Protein AF-A0A848TFA5-F1 (afdb_monomer_lite)

Foldseek 3Di:
DVVVVLVVVLVVQLVVQLVVCVVVVNDPVRSVVRSVVSSVVSVVVVVVVVVVVVPPPPPPDDPPDDDDDDDDDDDDDDDDDDDDDDDDPDDD

Structure (mmCIF, N/CA/C/O backbone):
data_AF-A0A848TFA5-F1
#
_entry.id   AF-A0A848TFA5-F1
#
loop_
_atom_site.group_PDB
_atom_site.id
_atom_site.type_symbol
_atom_site.label_atom_id
_atom_site.label_alt_id
_atom_site.label_comp_id
_atom_site.label_asym_id
_atom_site.label_entity_id
_atom_site.label_seq_id
_atom_site.pdbx_PDB_ins_code
_atom_site.Cartn_x
_atom_site.Cartn_y
_atom_site.Cartn_z
_atom_site.occupancy
_atom_site.B_iso_or_equiv
_atom_site.auth_seq_id
_atom_site.auth_comp_id
_atom_site.auth_asym_id
_atom_site.auth_atom_id
_atom_site.pdbx_PDB_model_num
ATOM 1 N N . MET A 1 1 ? -19.137 -5.605 5.522 1.00 60.84 1 MET A N 1
ATOM 2 C CA . MET A 1 1 ? -18.891 -4.258 4.951 1.00 60.84 1 MET A CA 1
ATOM 3 C C . MET A 1 1 ? -17.417 -3.836 5.039 1.00 60.84 1 MET A C 1
ATOM 5 O O . MET A 1 1 ? -16.825 -3.598 3.996 1.00 60.84 1 MET A O 1
ATOM 9 N N . ARG A 1 2 ? -16.780 -3.815 6.225 1.00 74.81 2 ARG A N 1
ATOM 10 C CA . ARG A 1 2 ? -15.402 -3.291 6.408 1.00 74.81 2 ARG A CA 1
ATOM 11 C C . ARG A 1 2 ? -14.305 -4.003 5.590 1.00 74.81 2 ARG A C 1
ATOM 13 O O . ARG A 1 2 ? -13.436 -3.340 5.039 1.00 74.81 2 ARG A O 1
ATOM 20 N N . LEU A 1 3 ? -14.379 -5.332 5.457 1.00 77.62 3 LEU A N 1
ATOM 21 C CA . LEU A 1 3 ? -13.387 -6.130 4.717 1.00 77.62 3 LEU A CA 1
ATOM 22 C C . LEU A 1 3 ? -13.422 -5.880 3.198 1.00 77.62 3 LEU A C 1
ATOM 24 O O . LEU A 1 3 ? -12.377 -5.773 2.568 1.00 77.62 3 LEU A O 1
ATOM 28 N N . ALA A 1 4 ? -14.618 -5.747 2.617 1.00 82.00 4 ALA A N 1
ATOM 29 C CA . ALA A 1 4 ? -14.782 -5.510 1.182 1.00 82.00 4 ALA A CA 1
ATOM 30 C C . ALA A 1 4 ? -14.250 -4.129 0.772 1.00 82.00 4 ALA A C 1
ATOM 32 O O . ALA A 1 4 ? -13.566 -4.005 -0.238 1.00 82.00 4 ALA A O 1
ATOM 33 N N . PHE A 1 5 ? -14.507 -3.105 1.591 1.00 85.38 5 PHE A N 1
ATOM 34 C CA . PHE A 1 5 ? -13.985 -1.759 1.3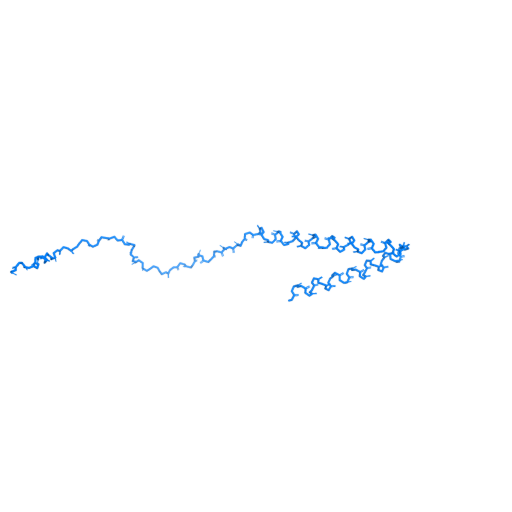58 1.00 85.38 5 PHE A CA 1
ATOM 35 C C . PHE A 1 5 ? -12.457 -1.712 1.477 1.00 85.38 5 PHE A C 1
ATOM 37 O O . PHE A 1 5 ? -11.785 -1.113 0.642 1.00 85.38 5 PHE A O 1
ATOM 44 N N . PHE A 1 6 ? -11.897 -2.418 2.465 1.00 84.31 6 PHE A N 1
ATOM 45 C CA . PHE A 1 6 ? -10.451 -2.563 2.602 1.00 84.31 6 PHE A CA 1
ATOM 46 C C . PHE A 1 6 ? -9.831 -3.240 1.375 1.00 84.31 6 PHE A C 1
ATOM 48 O O . PHE A 1 6 ? -8.860 -2.736 0.813 1.00 84.31 6 PHE A O 1
ATOM 55 N N . PHE A 1 7 ? -10.416 -4.347 0.913 1.00 87.25 7 PHE A N 1
ATOM 56 C CA . PHE A 1 7 ? -9.952 -5.036 -0.288 1.00 87.25 7 PHE A CA 1
ATOM 57 C C . PHE A 1 7 ? -10.010 -4.129 -1.523 1.00 87.25 7 PHE A C 1
ATOM 59 O O . PHE A 1 7 ? -9.035 -4.038 -2.263 1.00 87.25 7 PHE A O 1
ATOM 66 N N . LEU A 1 8 ? -11.110 -3.394 -1.698 1.00 91.94 8 LEU A N 1
ATOM 67 C CA . LEU A 1 8 ? -11.279 -2.442 -2.792 1.00 91.94 8 LEU A CA 1
ATOM 68 C C . LEU A 1 8 ? -10.176 -1.371 -2.793 1.00 91.94 8 LEU A C 1
ATOM 70 O O . LEU A 1 8 ? -9.563 -1.141 -3.833 1.00 91.94 8 LEU A O 1
ATOM 74 N N . ILE A 1 9 ? -9.867 -0.772 -1.637 1.00 90.31 9 ILE A N 1
ATOM 75 C CA . ILE A 1 9 ? -8.774 0.206 -1.503 1.00 90.31 9 ILE A CA 1
ATOM 76 C C . ILE A 1 9 ? -7.430 -0.409 -1.898 1.00 90.31 9 ILE A C 1
ATOM 78 O O . ILE A 1 9 ? -6.662 0.224 -2.616 1.00 90.31 9 ILE A O 1
ATOM 82 N N . ASN A 1 10 ? -7.146 -1.639 -1.463 1.00 92.19 10 ASN A N 1
ATOM 83 C CA . ASN A 1 10 ? -5.893 -2.314 -1.804 1.00 92.19 10 ASN A CA 1
ATOM 84 C C . ASN A 1 10 ? -5.781 -2.570 -3.311 1.00 92.19 10 ASN A C 1
ATOM 86 O O . ASN A 1 10 ? -4.718 -2.351 -3.884 1.00 92.19 10 ASN A O 1
ATOM 90 N N . VAL A 1 11 ? -6.873 -2.974 -3.969 1.00 92.62 11 VAL A N 1
ATOM 91 C CA . VAL A 1 11 ? -6.901 -3.156 -5.428 1.00 92.62 11 VAL A CA 1
ATOM 92 C C . VAL A 1 11 ? -6.672 -1.825 -6.146 1.00 92.62 11 VAL A C 1
ATOM 94 O O . VAL A 1 11 ? -5.820 -1.750 -7.028 1.00 92.62 11 VAL A O 1
ATOM 97 N N . LEU A 1 12 ? -7.371 -0.761 -5.744 1.00 95.38 12 LEU A N 1
ATOM 98 C CA . LEU A 1 12 ? -7.188 0.583 -6.305 1.00 95.38 12 LEU A CA 1
ATOM 99 C C . LEU A 1 12 ? -5.756 1.093 -6.123 1.00 95.38 12 LEU A C 1
ATOM 101 O O . LEU A 1 12 ? -5.167 1.610 -7.070 1.00 95.38 12 LEU A O 1
ATOM 105 N N . ALA A 1 13 ? -5.178 0.908 -4.936 1.00 92.69 13 ALA A N 1
ATOM 106 C CA . ALA A 1 13 ? -3.798 1.278 -4.658 1.00 92.69 13 ALA A CA 1
ATOM 107 C C . ALA A 1 13 ? -2.822 0.465 -5.520 1.00 92.69 13 ALA A C 1
ATOM 109 O O . ALA A 1 13 ? -1.959 1.045 -6.170 1.00 92.69 13 ALA A O 1
ATOM 110 N N . ALA A 1 14 ? -2.981 -0.858 -5.597 1.00 92.69 14 ALA A N 1
ATOM 111 C CA . ALA A 1 14 ? -2.114 -1.709 -6.407 1.00 92.69 14 ALA A CA 1
ATOM 112 C C . ALA A 1 14 ? -2.145 -1.324 -7.893 1.00 92.69 14 ALA A C 1
ATOM 114 O O . ALA A 1 14 ? -1.094 -1.215 -8.521 1.00 92.69 14 ALA A O 1
ATOM 115 N N . VAL A 1 15 ? -3.335 -1.068 -8.445 1.00 94.25 15 VAL A N 1
ATOM 116 C CA . VAL A 1 15 ? -3.494 -0.642 -9.842 1.00 94.25 15 VAL A CA 1
ATOM 117 C C . VAL A 1 15 ? -2.910 0.756 -10.058 1.00 94.25 15 VAL A C 1
ATOM 119 O O . VAL A 1 15 ? -2.152 0.957 -11.004 1.00 94.25 15 VAL A O 1
ATOM 122 N N . GLY A 1 16 ? -3.204 1.711 -9.170 1.00 93.94 16 GLY A N 1
ATOM 123 C CA . GLY A 1 16 ? -2.721 3.088 -9.279 1.00 93.94 16 GLY A CA 1
ATOM 124 C C . GLY A 1 16 ? -1.200 3.198 -9.173 1.00 93.94 16 GLY A C 1
ATOM 125 O O . GLY A 1 16 ? -0.557 3.776 -10.049 1.00 93.94 16 GLY A O 1
ATOM 126 N N . PHE A 1 17 ? -0.604 2.595 -8.141 1.00 92.31 17 PHE A N 1
ATOM 127 C CA . PHE A 1 17 ? 0.849 2.592 -7.953 1.00 92.31 17 PHE A CA 1
ATOM 128 C C . PHE A 1 17 ? 1.567 1.708 -8.970 1.00 92.31 17 PHE A C 1
ATOM 130 O O . PHE A 1 17 ? 2.669 2.053 -9.387 1.00 92.31 17 PHE A O 1
ATOM 137 N N . GLY A 1 18 ? 0.945 0.613 -9.413 1.00 91.56 18 GLY A N 1
ATOM 138 C CA . GLY A 1 18 ? 1.469 -0.215 -10.496 1.00 91.56 18 GLY A CA 1
ATOM 139 C C . GLY A 1 18 ? 1.559 0.559 -11.810 1.00 91.56 18 GLY A C 1
ATOM 140 O O . GLY A 1 18 ? 2.608 0.567 -12.449 1.00 91.56 18 GLY A O 1
ATOM 141 N N . TYR A 1 19 ? 0.495 1.278 -12.178 1.00 94.00 19 TYR A N 1
ATOM 142 C CA . TYR A 1 19 ? 0.488 2.146 -13.356 1.00 94.00 19 TYR A CA 1
ATOM 143 C C . TYR A 1 19 ? 1.504 3.287 -13.234 1.00 94.00 19 TYR A C 1
ATOM 145 O O . TYR A 1 19 ? 2.277 3.526 -14.161 1.00 94.00 19 TYR A O 1
ATOM 153 N N . LEU A 1 20 ? 1.551 3.959 -12.079 1.00 93.62 20 LEU A N 1
ATOM 154 C CA . LEU A 1 20 ? 2.502 5.041 -11.831 1.00 93.62 20 LEU A CA 1
ATOM 155 C C . LEU A 1 20 ? 3.947 4.544 -11.942 1.00 93.62 20 LEU A C 1
ATOM 157 O O . LEU A 1 20 ? 4.749 5.150 -12.651 1.00 93.62 20 LEU A O 1
ATOM 161 N N . ALA A 1 21 ? 4.271 3.416 -11.311 1.00 91.75 21 ALA A N 1
ATOM 162 C CA . ALA A 1 21 ? 5.601 2.831 -11.392 1.00 91.75 21 ALA A CA 1
ATOM 163 C C . ALA A 1 21 ? 5.956 2.431 -12.835 1.00 91.75 21 ALA A C 1
ATOM 165 O O . ALA A 1 21 ? 7.043 2.740 -13.325 1.00 91.75 21 ALA A O 1
ATOM 166 N N . HIS A 1 22 ? 5.013 1.837 -13.563 1.00 91.00 22 HIS A N 1
ATOM 167 C CA . HIS A 1 22 ? 5.225 1.521 -14.968 1.00 91.00 22 HIS A CA 1
ATOM 168 C C . HIS A 1 22 ? 5.497 2.782 -15.811 1.00 91.00 22 HIS A C 1
ATOM 170 O O . HIS A 1 22 ? 6.437 2.804 -16.604 1.00 91.00 22 HIS A O 1
ATOM 176 N N . SER A 1 23 ? 4.745 3.866 -15.580 1.00 92.25 23 SER A N 1
ATOM 177 C CA . SER A 1 23 ? 4.931 5.153 -16.270 1.00 92.25 23 SER A CA 1
ATOM 178 C C . SER A 1 23 ? 6.263 5.842 -15.944 1.00 92.25 23 SER A C 1
ATOM 180 O O . SER A 1 23 ? 6.801 6.566 -16.776 1.00 92.25 23 SER A O 1
ATOM 182 N N . MET A 1 24 ? 6.833 5.573 -14.764 1.00 92.12 24 MET A N 1
ATOM 183 C CA . MET A 1 24 ? 8.161 6.048 -14.356 1.00 92.12 24 MET A CA 1
ATOM 184 C C . MET A 1 24 ? 9.311 5.217 -14.949 1.00 92.12 24 MET A C 1
ATOM 186 O O . MET A 1 24 ? 10.475 5.484 -14.658 1.00 92.12 24 MET A O 1
ATOM 190 N N . GLY A 1 25 ? 9.008 4.210 -15.775 1.00 90.69 25 GLY A N 1
ATOM 191 C CA . GLY A 1 25 ? 10.010 3.368 -16.425 1.00 90.69 25 GLY A CA 1
ATOM 192 C C . GLY A 1 25 ? 10.537 2.232 -15.547 1.00 90.69 25 GLY A C 1
ATOM 193 O O . GLY A 1 25 ? 11.534 1.602 -15.906 1.00 90.69 25 GLY A O 1
ATOM 194 N N . TYR A 1 26 ? 9.889 1.926 -14.415 1.00 91.94 26 TYR A N 1
ATOM 195 C CA . TYR A 1 26 ? 10.237 0.728 -13.657 1.00 91.94 26 TYR A CA 1
ATOM 196 C C . TYR A 1 26 ? 9.888 -0.521 -14.478 1.00 91.94 26 TYR A C 1
ATOM 198 O O . TYR A 1 26 ? 8.751 -0.714 -14.914 1.00 91.94 26 TYR A O 1
ATOM 206 N N . GLY A 1 27 ? 10.865 -1.417 -14.649 1.00 89.25 27 GLY A N 1
ATOM 207 C CA . GLY A 1 27 ? 10.624 -2.741 -15.226 1.00 89.25 27 GLY A CA 1
ATOM 208 C C . GLY A 1 27 ? 9.622 -3.555 -14.396 1.00 89.25 27 GLY A C 1
ATOM 209 O O . GLY A 1 27 ? 9.283 -3.187 -13.269 1.00 89.25 27 GLY A O 1
ATOM 210 N N . ALA A 1 28 ? 9.168 -4.695 -14.923 1.00 89.38 28 ALA A N 1
ATOM 211 C CA . ALA A 1 28 ? 8.144 -5.525 -14.274 1.00 89.38 28 ALA A CA 1
ATOM 212 C C . ALA A 1 28 ? 8.484 -5.876 -12.811 1.00 89.38 28 ALA A C 1
ATOM 214 O O . ALA A 1 28 ? 7.637 -5.757 -11.930 1.00 89.38 28 ALA A O 1
ATOM 215 N N . VAL A 1 29 ? 9.748 -6.225 -12.541 1.00 92.56 29 VAL A N 1
ATOM 216 C CA . VAL A 1 29 ? 10.237 -6.528 -11.185 1.00 92.56 29 VAL A CA 1
ATOM 217 C C . VAL A 1 29 ? 10.181 -5.294 -10.279 1.00 92.56 29 VAL A C 1
ATOM 219 O O . VAL A 1 29 ? 9.707 -5.386 -9.151 1.00 92.56 29 VAL A O 1
ATOM 222 N N . GLY A 1 30 ? 10.606 -4.126 -10.772 1.00 89.12 30 GLY A N 1
ATOM 223 C CA . GLY A 1 30 ? 10.562 -2.875 -10.006 1.00 89.12 30 GLY A CA 1
ATOM 224 C C . GLY A 1 30 ? 9.131 -2.448 -9.681 1.00 89.12 30 GLY A C 1
ATOM 225 O O . GLY A 1 30 ? 8.826 -2.113 -8.540 1.00 89.12 30 GLY A O 1
ATOM 226 N N . THR A 1 31 ? 8.229 -2.558 -10.656 1.00 92.06 31 THR A N 1
ATOM 227 C CA . THR A 1 31 ? 6.798 -2.283 -10.472 1.00 92.06 31 THR A CA 1
ATOM 228 C C . THR A 1 31 ? 6.181 -3.219 -9.430 1.00 92.06 31 THR A C 1
ATOM 230 O O . THR A 1 31 ? 5.477 -2.760 -8.533 1.00 92.06 31 THR A O 1
ATOM 233 N N . ALA A 1 32 ? 6.488 -4.520 -9.492 1.00 92.38 32 ALA A N 1
ATOM 234 C CA . ALA A 1 32 ? 6.002 -5.491 -8.516 1.00 92.38 32 ALA A CA 1
ATOM 235 C C . ALA A 1 32 ? 6.487 -5.173 -7.092 1.00 92.38 32 ALA A C 1
ATOM 237 O O . ALA A 1 32 ? 5.687 -5.201 -6.160 1.00 92.38 32 ALA A O 1
ATOM 238 N N . LEU A 1 33 ? 7.765 -4.812 -6.921 1.00 94.06 33 LEU A N 1
ATOM 239 C CA . LEU A 1 33 ? 8.315 -4.425 -5.617 1.00 94.06 33 LEU A CA 1
ATOM 240 C C . LEU A 1 33 ? 7.640 -3.172 -5.049 1.00 94.06 33 LEU A C 1
ATOM 242 O O . LEU A 1 33 ? 7.319 -3.149 -3.863 1.00 94.06 33 LEU A O 1
ATOM 246 N N . VAL A 1 34 ? 7.380 -2.159 -5.883 1.00 92.06 34 VAL A N 1
ATOM 247 C CA . VAL A 1 34 ? 6.654 -0.948 -5.464 1.00 92.06 34 VAL A CA 1
ATOM 248 C C . VAL A 1 34 ? 5.242 -1.300 -5.005 1.00 92.06 34 VAL A C 1
ATOM 250 O O . VAL A 1 34 ? 4.840 -0.903 -3.914 1.00 92.06 34 VAL A O 1
ATOM 253 N N . VAL A 1 35 ? 4.502 -2.081 -5.794 1.00 93.75 35 VAL A N 1
ATOM 254 C CA . VAL A 1 35 ? 3.130 -2.487 -5.453 1.00 93.75 35 VAL A CA 1
ATOM 255 C C . VAL A 1 35 ? 3.103 -3.294 -4.156 1.00 93.75 35 VAL A C 1
ATOM 257 O O . VAL A 1 35 ? 2.313 -2.989 -3.266 1.00 93.75 35 VAL A O 1
ATOM 260 N N . ILE A 1 36 ? 3.993 -4.279 -4.005 1.00 93.31 36 ILE A N 1
ATOM 261 C CA . ILE A 1 36 ? 4.100 -5.077 -2.776 1.00 93.31 36 ILE A CA 1
ATOM 262 C C . ILE A 1 36 ? 4.451 -4.184 -1.582 1.00 93.31 36 ILE A C 1
ATOM 264 O O . ILE A 1 36 ? 3.836 -4.317 -0.526 1.00 93.31 36 ILE A O 1
ATOM 268 N N . GLY A 1 37 ? 5.396 -3.255 -1.746 1.00 93.44 37 GLY A N 1
ATOM 269 C CA . GLY A 1 37 ? 5.786 -2.311 -0.699 1.00 93.44 37 GLY A CA 1
ATOM 270 C C . GLY A 1 37 ? 4.621 -1.431 -0.247 1.00 93.44 37 GLY A C 1
ATOM 271 O O . GLY A 1 37 ? 4.357 -1.320 0.947 1.00 93.44 37 GLY A O 1
ATOM 272 N N . VAL A 1 38 ? 3.869 -0.868 -1.194 1.00 93.88 38 VAL A N 1
ATOM 273 C CA . VAL A 1 38 ? 2.674 -0.061 -0.908 1.00 93.88 38 VAL A CA 1
ATOM 274 C C . VAL A 1 38 ? 1.622 -0.881 -0.161 1.00 93.88 38 VAL A C 1
ATOM 276 O O . VAL A 1 38 ? 1.100 -0.427 0.858 1.00 93.88 38 VAL A O 1
ATOM 279 N N . LEU A 1 39 ? 1.341 -2.102 -0.622 1.00 93.94 39 LEU A N 1
ATOM 280 C CA . LEU A 1 39 ? 0.391 -2.995 0.041 1.00 93.94 39 LEU A CA 1
ATOM 281 C C . LEU A 1 39 ? 0.848 -3.353 1.461 1.00 93.94 39 LEU A C 1
ATOM 283 O O . LEU A 1 39 ? 0.039 -3.332 2.384 1.00 93.94 39 LEU A O 1
ATOM 287 N N . ALA A 1 40 ? 2.138 -3.618 1.673 1.00 93.81 40 ALA A N 1
ATOM 288 C CA . ALA A 1 40 ? 2.680 -3.895 3.001 1.00 93.81 40 ALA A CA 1
ATOM 289 C C . ALA A 1 40 ? 2.511 -2.699 3.956 1.00 93.81 40 ALA A C 1
ATOM 291 O O . ALA A 1 40 ? 2.105 -2.882 5.104 1.00 93.81 40 ALA A O 1
ATOM 292 N N . VAL A 1 41 ? 2.755 -1.474 3.477 1.00 94.06 41 VAL A N 1
ATOM 293 C CA . VAL A 1 41 ? 2.554 -0.244 4.263 1.00 94.06 41 VAL A CA 1
ATOM 294 C C . VAL A 1 41 ? 1.078 -0.045 4.617 1.00 94.06 41 VAL A C 1
ATOM 296 O O . VAL A 1 41 ? 0.766 0.264 5.766 1.00 94.06 41 VAL A O 1
ATOM 299 N N . LEU A 1 42 ? 0.162 -0.274 3.672 1.00 91.25 42 LEU A N 1
ATOM 300 C CA . LEU A 1 42 ? -1.286 -0.214 3.913 1.00 91.25 42 LEU A CA 1
ATOM 301 C C . LEU A 1 42 ? -1.737 -1.223 4.975 1.00 91.25 42 LEU A C 1
ATOM 303 O O . LEU A 1 42 ? -2.536 -0.886 5.850 1.00 91.25 42 LEU A O 1
ATOM 307 N N . GLN A 1 43 ? -1.203 -2.445 4.931 1.00 90.75 43 GLN A N 1
ATOM 308 C CA . GLN A 1 43 ? -1.499 -3.471 5.929 1.00 90.75 43 GLN A CA 1
ATOM 309 C C . GLN A 1 43 ? -0.962 -3.090 7.308 1.00 90.75 43 GLN A C 1
ATOM 311 O O . GLN A 1 43 ? -1.681 -3.196 8.301 1.00 90.75 43 GLN A O 1
ATOM 316 N N . LEU A 1 44 ? 0.271 -2.581 7.377 1.00 92.31 44 LEU A N 1
ATOM 317 C CA . LEU A 1 44 ? 0.852 -2.099 8.625 1.00 92.31 44 LEU A CA 1
ATOM 318 C C . LEU A 1 44 ? 0.024 -0.950 9.218 1.00 92.31 44 LEU A C 1
ATOM 320 O O . LEU A 1 44 ? -0.294 -0.977 10.404 1.00 92.31 44 LEU A O 1
ATOM 324 N N . ALA A 1 45 ? -0.380 0.022 8.397 1.00 89.06 45 ALA A N 1
ATOM 325 C CA . ALA A 1 45 ? -1.229 1.131 8.822 1.00 89.06 45 ALA A CA 1
ATOM 326 C C . ALA A 1 45 ? -2.582 0.643 9.362 1.00 89.06 45 ALA A C 1
ATOM 328 O O . ALA A 1 45 ? -3.050 1.134 10.388 1.00 89.06 45 ALA A O 1
ATOM 329 N N . TYR A 1 46 ? -3.186 -0.360 8.720 1.00 87.19 46 TYR A N 1
ATOM 330 C CA . TYR A 1 46 ? -4.432 -0.959 9.192 1.00 87.19 46 TYR A CA 1
ATOM 331 C C . TYR A 1 46 ? -4.270 -1.668 10.544 1.00 87.19 46 TYR A C 1
ATOM 333 O O . TYR A 1 46 ? -5.120 -1.518 11.422 1.00 87.19 46 TYR A O 1
ATOM 341 N N . VAL A 1 47 ? -3.167 -2.394 10.749 1.00 89.00 47 VAL A N 1
ATOM 342 C CA . VAL A 1 47 ? -2.852 -3.027 12.040 1.00 89.00 47 VAL A CA 1
ATOM 343 C C . VAL A 1 47 ? -2.619 -1.975 13.123 1.00 89.00 47 VAL A C 1
ATOM 345 O O . VAL A 1 47 ? -3.168 -2.095 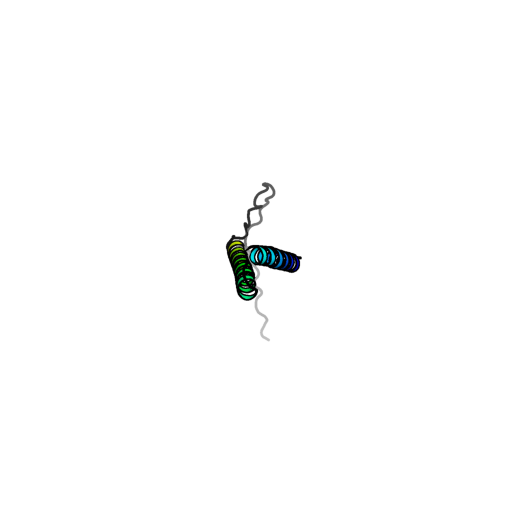14.214 1.00 89.00 47 VAL A O 1
ATOM 348 N N . LEU A 1 48 ? -1.863 -0.916 12.827 1.00 90.12 48 LEU A N 1
ATOM 349 C CA . LEU A 1 48 ? -1.645 0.185 13.768 1.00 90.12 48 LEU A CA 1
ATOM 350 C C . LEU A 1 48 ? -2.952 0.890 14.131 1.00 90.12 48 LEU A C 1
ATOM 352 O O . LEU A 1 48 ? -3.171 1.192 15.300 1.00 90.12 48 LEU A O 1
ATOM 356 N N . TRP A 1 49 ? -3.842 1.098 13.161 1.00 87.75 49 TRP A N 1
ATOM 357 C CA . TRP A 1 49 ? -5.172 1.647 13.409 1.00 87.75 49 TRP A CA 1
ATOM 358 C C . TRP A 1 49 ? -6.011 0.730 14.306 1.00 87.75 49 TRP A C 1
ATOM 360 O O . TRP A 1 49 ? -6.607 1.205 15.267 1.00 87.75 49 TRP A O 1
ATOM 370 N N . LEU A 1 50 ? -6.010 -0.584 14.057 1.00 86.06 50 LEU A N 1
ATOM 371 C CA . LEU A 1 50 ? -6.675 -1.562 14.925 1.00 86.06 50 LEU A CA 1
ATOM 372 C C . LEU A 1 50 ? -6.142 -1.514 16.359 1.00 86.06 50 LEU A C 1
ATOM 374 O O . LEU A 1 50 ? -6.926 -1.520 17.306 1.00 86.06 50 LEU A O 1
ATOM 378 N N . VAL A 1 51 ? -4.819 -1.439 16.515 1.00 87.94 51 VAL A N 1
ATOM 379 C CA . VAL A 1 51 ? -4.179 -1.315 17.827 1.00 87.94 51 VAL A CA 1
ATOM 380 C C . VAL A 1 51 ? -4.587 -0.002 18.491 1.00 87.94 51 VAL A C 1
ATOM 382 O O . VAL A 1 51 ? -5.006 -0.027 19.642 1.00 87.94 51 VAL A O 1
ATOM 385 N N . ALA A 1 52 ? -4.535 1.125 17.783 1.00 86.00 52 ALA A N 1
ATOM 386 C CA . ALA A 1 52 ? -4.937 2.421 18.321 1.00 86.00 52 ALA A CA 1
ATOM 387 C C . ALA A 1 52 ? -6.403 2.423 18.782 1.00 86.00 52 ALA A C 1
ATOM 389 O O . ALA A 1 52 ? -6.682 2.829 19.905 1.00 86.00 52 ALA A O 1
ATOM 390 N N . VAL A 1 53 ? -7.319 1.891 17.966 1.00 84.75 53 VAL A N 1
ATOM 391 C CA . VAL A 1 53 ? -8.742 1.772 18.318 1.00 84.75 53 VAL A CA 1
ATOM 392 C C . VAL A 1 53 ? -8.943 0.855 19.524 1.00 84.75 53 VAL A C 1
ATOM 394 O O . VAL A 1 53 ? -9.735 1.180 20.394 1.00 84.75 53 VAL A O 1
ATOM 397 N N . SER A 1 54 ? -8.193 -0.246 19.636 1.00 82.62 54 SER A N 1
ATOM 398 C CA . SER A 1 54 ? -8.279 -1.147 20.800 1.00 82.62 54 SER A CA 1
ATOM 399 C C . SER A 1 54 ? -7.742 -0.550 22.106 1.00 82.62 54 SER A C 1
ATOM 401 O O . SER A 1 54 ? -7.969 -1.105 23.177 1.00 82.62 54 SER A O 1
ATOM 403 N N . ARG A 1 55 ? -6.967 0.538 22.016 1.00 79.06 55 ARG A N 1
ATOM 404 C CA . ARG A 1 55 ? -6.381 1.245 23.162 1.00 79.06 55 ARG A CA 1
ATOM 405 C C . ARG A 1 55 ? -7.186 2.467 23.579 1.00 79.06 55 ARG A C 1
ATOM 407 O O . ARG A 1 55 ? -6.868 3.037 24.619 1.00 79.06 55 ARG A O 1
ATOM 414 N N . LEU A 1 56 ? -8.184 2.866 22.793 1.00 72.44 56 LEU A N 1
ATOM 415 C CA . LEU A 1 56 ? -9.163 3.832 23.256 1.00 72.44 56 LEU A CA 1
ATOM 416 C C . LEU A 1 56 ? -10.000 3.127 24.331 1.00 72.44 56 LEU A C 1
ATOM 418 O O . LEU A 1 56 ? -10.572 2.077 24.031 1.00 72.44 56 LEU A O 1
ATOM 422 N N . PRO A 1 57 ? -10.018 3.626 25.580 1.00 58.00 57 PRO A N 1
ATOM 423 C CA . PRO A 1 57 ? -11.004 3.159 26.539 1.00 58.00 57 PRO A CA 1
ATOM 424 C C . PRO A 1 57 ? -12.384 3.350 25.905 1.00 58.00 57 PRO A C 1
ATOM 426 O O . PRO A 1 57 ? -12.618 4.360 25.237 1.00 58.00 57 PRO A O 1
ATOM 429 N N . GLU A 1 58 ? -13.278 2.376 26.073 1.00 59.06 58 GLU A N 1
ATOM 430 C CA . GLU A 1 58 ? -14.697 2.673 25.916 1.00 59.06 58 GLU A CA 1
ATOM 431 C C . GLU A 1 58 ? -14.971 3.825 26.887 1.00 59.06 58 GLU A C 1
ATOM 433 O O . GLU A 1 58 ? -14.825 3.658 28.098 1.00 59.06 58 GLU A O 1
ATOM 438 N N . GLU A 1 59 ? -15.245 5.020 26.360 1.00 51.66 59 GLU A N 1
ATOM 439 C CA . GLU A 1 59 ? -15.911 6.072 27.120 1.00 51.66 59 GLU A CA 1
ATOM 440 C C . GLU A 1 59 ? -17.263 5.486 27.538 1.00 51.66 59 GLU A C 1
ATOM 442 O O . GLU A 1 59 ? -18.274 5.594 26.849 1.00 51.66 59 GLU A O 1
ATOM 447 N N . GLU A 1 60 ? -17.257 4.805 28.679 1.00 47.34 60 GLU A N 1
ATOM 448 C CA . GLU A 1 60 ? -18.407 4.596 29.542 1.00 47.34 60 GLU A CA 1
ATOM 449 C C . GLU A 1 60 ? -18.719 5.952 30.202 1.00 47.34 60 GLU A C 1
ATOM 451 O O . GLU A 1 60 ? -18.669 6.116 31.418 1.00 47.34 60 GLU A O 1
ATOM 456 N N . ASP A 1 61 ? -18.968 6.976 29.382 1.00 49.69 61 ASP A N 1
ATOM 457 C CA . ASP A 1 61 ? -19.370 8.290 29.856 1.00 49.69 61 ASP A CA 1
ATOM 458 C C . ASP A 1 61 ? -20.878 8.278 30.112 1.00 49.69 61 ASP A C 1
ATOM 460 O O . ASP A 1 61 ? -21.715 8.502 29.242 1.00 49.69 61 ASP A O 1
ATOM 464 N N . ALA A 1 62 ? -21.187 7.998 31.376 1.00 45.91 62 ALA A N 1
ATOM 465 C CA . ALA A 1 62 ? -21.999 8.883 32.195 1.00 45.91 62 ALA A CA 1
ATOM 466 C C . ALA A 1 62 ? -23.376 9.293 31.633 1.00 45.91 62 ALA A C 1
ATOM 468 O O . ALA A 1 62 ? -23.602 10.436 31.244 1.00 45.91 62 ALA A O 1
ATOM 469 N N . GLU A 1 63 ? -24.359 8.412 31.816 1.00 44.31 63 GLU A N 1
ATOM 470 C CA . GLU A 1 63 ? -25.716 8.831 32.198 1.00 44.31 63 GLU A CA 1
ATOM 471 C C . GLU A 1 63 ? -25.986 8.451 33.672 1.00 44.31 63 GLU A C 1
ATOM 473 O O . GLU A 1 63 ? -26.893 7.700 34.013 1.00 44.31 63 GLU A O 1
ATOM 478 N N . GLU A 1 64 ? -25.176 8.995 34.585 1.00 47.59 64 GLU A N 1
ATOM 479 C CA . GLU A 1 64 ? -25.613 9.316 35.951 1.00 47.59 64 GLU A CA 1
ATOM 480 C C . GLU A 1 64 ? -25.597 10.852 36.029 1.00 47.59 64 GLU A C 1
ATOM 482 O O . GLU A 1 64 ? -24.562 11.478 36.219 1.00 47.59 64 GLU A O 1
ATOM 487 N N . THR A 1 65 ? -26.679 11.566 35.722 1.00 40.91 65 THR A N 1
ATOM 488 C CA . THR A 1 65 ? -27.668 11.955 36.734 1.00 40.91 65 THR A CA 1
ATOM 489 C C . THR A 1 65 ? -28.794 12.775 36.083 1.00 40.91 65 THR A C 1
ATOM 491 O O . THR A 1 65 ? -28.603 13.933 35.722 1.00 40.91 65 THR A O 1
ATOM 494 N N . ALA A 1 66 ? -30.013 12.232 36.040 1.00 36.69 66 ALA A N 1
ATOM 495 C CA . ALA A 1 66 ? -31.218 13.050 36.178 1.00 36.69 66 ALA A CA 1
ATOM 496 C C . ALA A 1 66 ? -31.657 12.973 37.655 1.00 36.69 66 ALA A C 1
ATOM 498 O O . ALA A 1 66 ? -31.865 11.872 38.175 1.00 36.69 66 ALA A O 1
ATOM 499 N N . PRO A 1 67 ? -31.749 14.104 38.378 1.00 45.34 67 PRO A N 1
ATOM 500 C CA . PRO A 1 67 ? -32.105 14.122 39.786 1.00 45.34 67 PRO A CA 1
ATOM 501 C C . PRO A 1 67 ? -33.619 13.952 39.938 1.00 45.34 67 PRO A C 1
ATOM 503 O O . PRO A 1 67 ? -34.397 14.655 39.301 1.00 45.34 67 PRO A O 1
ATOM 506 N N . GLY A 1 68 ? -34.037 13.078 40.852 1.00 45.53 68 GLY A N 1
ATOM 507 C CA . GLY A 1 68 ? -35.394 13.124 41.396 1.00 45.53 68 GLY A CA 1
ATOM 508 C C . GLY A 1 68 ? -36.231 11.866 41.220 1.00 45.53 68 GLY A C 1
ATOM 509 O O . GLY A 1 68 ? -37.268 11.912 40.577 1.00 45.53 68 GLY A O 1
ATOM 510 N N . SER A 1 69 ? -35.854 10.793 41.916 1.00 43.34 69 SER A N 1
ATOM 511 C CA . SER A 1 69 ? -36.820 9.988 42.680 1.00 43.34 69 SER A CA 1
ATOM 512 C C . SER A 1 69 ? -36.091 8.973 43.566 1.00 43.34 69 SER A C 1
ATOM 514 O O . SER A 1 69 ? -36.017 7.789 43.252 1.00 43.34 69 SER A O 1
ATOM 516 N N . LYS A 1 70 ? -35.565 9.419 44.714 1.00 44.91 70 LYS A N 1
ATOM 517 C CA . LYS A 1 70 ? -35.555 8.534 45.892 1.00 44.91 70 LYS A CA 1
ATOM 518 C C . LYS A 1 70 ? -36.956 8.602 46.504 1.00 44.91 70 LYS A C 1
ATOM 520 O O . LYS A 1 70 ? -37.506 9.692 46.636 1.00 44.91 70 LYS A O 1
ATOM 525 N N . PRO A 1 71 ? -37.519 7.449 46.876 1.00 39.84 71 PRO A N 1
ATOM 526 C CA . PRO A 1 71 ? -37.406 7.054 48.278 1.00 39.84 71 PRO A CA 1
ATOM 527 C C . PRO A 1 71 ? -36.697 5.695 48.373 1.00 39.84 71 PRO A C 1
ATOM 529 O O . PRO A 1 71 ? -37.135 4.710 47.799 1.00 39.84 71 PRO A O 1
ATOM 532 N N . LEU A 1 72 ? -35.488 5.634 48.938 1.00 51.09 72 LEU A N 1
ATOM 533 C CA . LEU A 1 72 ? -35.274 5.272 50.348 1.00 51.09 72 LEU A CA 1
ATOM 534 C C . LEU A 1 72 ? -35.964 3.954 50.744 1.00 51.09 72 LEU A C 1
ATOM 536 O O . LEU A 1 72 ? -37.009 3.959 51.385 1.00 51.09 72 LEU A O 1
ATOM 540 N N . MET A 1 73 ? -35.300 2.824 50.477 1.00 42.59 73 MET A N 1
ATOM 541 C CA . MET A 1 73 ? -35.358 1.689 51.400 1.00 42.59 73 MET A CA 1
ATOM 542 C C . MET A 1 73 ? -33.963 1.054 51.567 1.00 42.59 73 MET A C 1
ATOM 544 O O . MET A 1 73 ? -33.230 0.959 50.583 1.00 42.59 73 MET A O 1
ATOM 548 N N . PRO A 1 74 ? -33.538 0.727 52.805 1.00 43.66 74 PRO A N 1
ATOM 549 C CA . PRO A 1 74 ? -32.125 0.599 53.176 1.00 43.66 74 PRO A CA 1
ATOM 550 C C . PRO A 1 74 ? -31.566 -0.824 52.982 1.00 43.66 74 PRO A C 1
ATOM 552 O O . PRO A 1 74 ? -32.341 -1.784 52.949 1.00 43.66 74 PRO A O 1
ATOM 555 N N . PRO A 1 75 ? -30.226 -0.980 52.919 1.00 48.09 75 PRO A N 1
ATOM 556 C CA . PRO A 1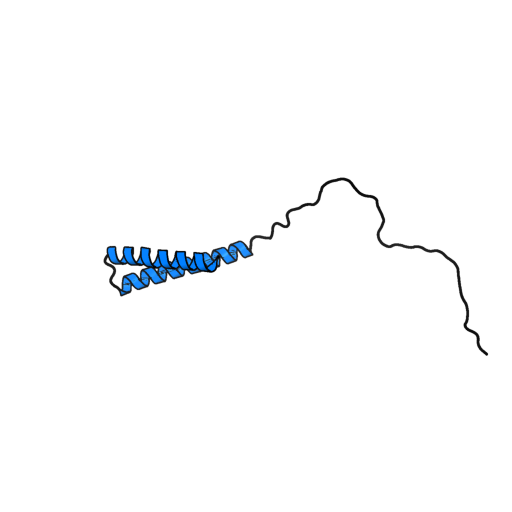 75 ? -29.565 -2.277 52.827 1.00 48.09 75 PRO A CA 1
ATOM 557 C C . PRO A 1 75 ? -29.713 -3.070 54.134 1.00 48.09 75 PRO A C 1
ATOM 559 O O . PRO A 1 75 ? -29.904 -2.510 55.213 1.00 48.09 75 PRO A O 1
ATOM 562 N N . ALA A 1 76 ? -29.637 -4.393 54.005 1.00 51.75 76 ALA A N 1
ATOM 563 C CA . ALA A 1 76 ? -29.872 -5.387 55.044 1.00 51.75 76 ALA A CA 1
ATOM 564 C C . ALA A 1 76 ? -29.270 -5.040 56.419 1.00 51.75 76 ALA A C 1
ATOM 566 O O . ALA A 1 76 ? -28.066 -4.845 56.572 1.00 51.75 76 ALA A O 1
ATOM 567 N N . GLY A 1 77 ? -30.121 -5.060 57.446 1.00 40.50 77 GLY A N 1
ATOM 568 C CA . GLY A 1 77 ? -29.697 -4.949 58.833 1.00 40.50 77 GLY A CA 1
ATOM 569 C C . GLY A 1 77 ? -30.854 -5.120 59.812 1.00 40.50 77 GLY A C 1
ATOM 570 O O . GLY A 1 77 ? -31.669 -4.225 59.983 1.00 40.50 77 GLY A O 1
ATOM 571 N N . ARG A 1 78 ? -30.857 -6.259 60.515 1.00 45.88 78 ARG A N 1
ATOM 572 C CA . ARG A 1 78 ? -31.364 -6.394 61.891 1.00 45.88 78 ARG A CA 1
ATOM 573 C C . ARG A 1 78 ? -32.856 -6.059 62.109 1.00 45.88 78 ARG A C 1
ATOM 575 O O . ARG A 1 78 ? -33.195 -5.039 62.698 1.00 45.88 78 ARG A O 1
ATOM 582 N N . ARG A 1 79 ? -33.747 -7.018 61.821 1.00 43.88 79 ARG A N 1
ATOM 583 C CA . ARG A 1 79 ? -34.934 -7.215 62.675 1.00 43.88 79 ARG A CA 1
ATOM 584 C C . ARG A 1 79 ? -34.605 -8.254 63.741 1.00 43.88 79 ARG A C 1
ATOM 586 O O . ARG A 1 79 ? -34.702 -9.452 63.515 1.00 43.88 79 ARG A O 1
ATOM 593 N N . LEU A 1 80 ? -34.190 -7.761 64.904 1.00 51.09 80 LEU A N 1
ATOM 594 C CA . LEU A 1 80 ? -34.456 -8.450 66.159 1.00 51.09 80 LEU A CA 1
ATOM 595 C C . LEU A 1 80 ? -35.944 -8.251 66.466 1.00 51.09 80 LEU A C 1
ATOM 597 O O . LEU A 1 80 ? -36.384 -7.131 66.706 1.00 51.09 80 LEU A O 1
ATOM 601 N N . SER A 1 81 ? -36.703 -9.335 66.423 1.00 44.00 81 SER A N 1
ATOM 602 C CA . SER A 1 81 ? -37.977 -9.525 67.119 1.00 44.00 81 SER A CA 1
ATOM 603 C C . SER A 1 81 ? -38.148 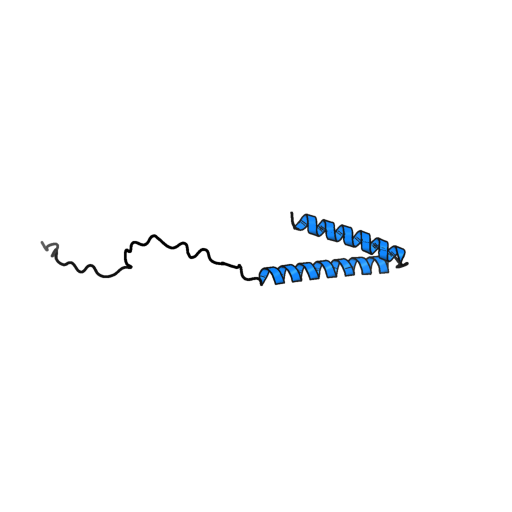-11.046 67.113 1.00 44.00 81 SER A C 1
ATOM 605 O O . SER A 1 81 ? -38.339 -11.632 66.060 1.00 44.00 81 SER A O 1
ATOM 607 N N . GLY A 1 82 ? -37.769 -11.782 68.154 1.00 43.97 82 GLY A N 1
ATOM 608 C CA . GLY A 1 82 ? -38.207 -11.597 69.528 1.00 43.97 82 GLY A CA 1
ATOM 609 C C . GLY A 1 82 ? -39.450 -12.462 69.719 1.00 43.97 82 GLY A C 1
ATOM 610 O O . GLY A 1 82 ? -40.532 -12.014 69.375 1.00 43.97 82 GLY A O 1
ATOM 611 N N . ALA A 1 83 ? -39.235 -13.661 70.275 1.00 45.59 83 ALA A N 1
ATOM 612 C CA . ALA A 1 83 ? -40.214 -14.680 70.678 1.00 45.59 83 ALA A CA 1
ATOM 613 C C . ALA A 1 83 ? -40.886 -15.492 69.549 1.00 45.59 83 ALA A C 1
ATOM 615 O O . ALA A 1 83 ? -41.859 -15.062 68.957 1.00 45.59 83 ALA A O 1
ATOM 616 N N . GLU A 1 84 ? -40.422 -16.722 69.313 1.00 46.78 84 GLU A N 1
ATOM 617 C CA . GLU A 1 84 ? -41.052 -17.876 69.967 1.00 46.78 84 GLU A CA 1
ATOM 618 C C . 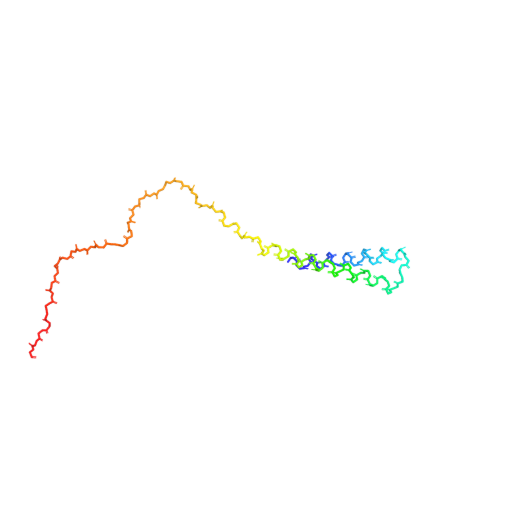GLU A 1 84 ? -40.151 -19.115 69.882 1.00 46.78 84 GLU A C 1
ATOM 620 O O . GLU A 1 84 ? -39.715 -19.560 68.823 1.00 46.78 84 GLU A O 1
ATOM 625 N N . SER A 1 85 ? -39.835 -19.637 71.061 1.00 45.09 85 SER A N 1
ATOM 626 C CA . SER A 1 85 ? -39.165 -20.906 71.289 1.00 45.09 85 SER A CA 1
ATOM 627 C C . SER A 1 85 ? -40.205 -22.024 71.181 1.00 45.09 85 SER A C 1
ATOM 629 O O . SER A 1 85 ? -41.027 -22.171 72.081 1.00 45.09 85 SER A O 1
ATOM 631 N N .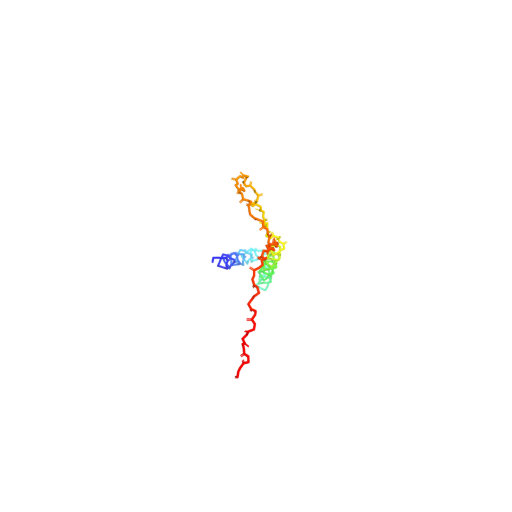 VAL A 1 86 ? -40.130 -22.853 70.142 1.00 53.72 86 VAL A N 1
ATOM 632 C CA . VAL A 1 86 ? -40.773 -24.180 70.110 1.00 53.72 86 VAL A CA 1
ATOM 633 C C . VAL A 1 86 ? -39.635 -25.200 70.035 1.00 53.72 86 VAL A C 1
ATOM 635 O O . VAL A 1 86 ? -39.105 -25.491 68.971 1.00 53.72 86 VAL A O 1
ATOM 638 N N . SER A 1 87 ? -38.985 -25.503 71.158 1.00 45.28 87 SER A N 1
ATOM 639 C CA . SER A 1 87 ? -39.414 -26.492 72.155 1.00 45.28 87 SER A CA 1
ATOM 640 C C . SER A 1 87 ? -39.697 -27.868 71.547 1.00 45.28 87 SER A C 1
ATOM 642 O O . SER A 1 87 ? -40.769 -28.130 71.012 1.00 45.28 87 SER A O 1
ATOM 644 N N . GLY A 1 88 ? -38.682 -28.730 71.656 1.00 44.25 88 GLY A N 1
ATOM 645 C CA . GLY A 1 88 ? -38.798 -30.148 71.991 1.00 44.25 88 GLY A CA 1
ATOM 646 C C . GLY A 1 88 ? -39.852 -30.971 71.257 1.00 44.25 88 GLY A C 1
ATOM 647 O O . GLY A 1 88 ? -40.971 -31.130 71.740 1.00 44.25 88 GLY A O 1
ATOM 648 N N . LYS A 1 89 ? -39.439 -31.663 70.189 1.00 53.50 89 LYS A N 1
ATOM 649 C CA . LYS A 1 89 ? -40.146 -32.876 69.777 1.00 53.50 89 LYS A CA 1
ATOM 650 C C . LYS A 1 89 ? -39.789 -34.000 70.752 1.00 53.50 89 LYS A C 1
ATOM 652 O O . LYS A 1 89 ? -38.652 -34.455 70.824 1.00 53.50 89 LYS A O 1
ATOM 657 N N . GLN A 1 90 ? -40.807 -34.330 71.536 1.00 50.88 90 GLN A N 1
ATOM 658 C CA . GLN A 1 90 ? -40.899 -35.312 72.604 1.00 50.88 90 GLN A CA 1
ATOM 659 C C . GLN A 1 90 ? -40.242 -36.666 72.331 1.00 50.88 90 GLN A C 1
ATOM 661 O O . GLN A 1 90 ? -40.429 -37.290 71.289 1.00 50.88 90 GLN A O 1
ATOM 666 N N . ILE A 1 91 ? -39.606 -37.135 73.400 1.00 46.75 91 ILE A N 1
ATOM 667 C CA . ILE A 1 91 ? -39.460 -38.528 73.802 1.00 46.75 91 ILE A CA 1
ATOM 668 C C . ILE A 1 91 ? -40.858 -39.128 74.025 1.00 46.75 91 ILE A C 1
ATOM 670 O O . ILE A 1 91 ? -41.651 -38.570 74.791 1.00 46.75 91 ILE A O 1
ATOM 674 N N . ARG A 1 92 ? -41.122 -40.290 73.428 1.00 53.97 92 ARG A N 1
ATOM 675 C CA . ARG A 1 92 ? -41.840 -41.385 74.085 1.00 53.97 92 ARG A CA 1
ATOM 676 C C . ARG A 1 92 ? -41.411 -42.716 73.494 1.00 53.97 92 ARG A C 1
ATOM 678 O O . ARG A 1 92 ? -41.312 -42.780 72.252 1.00 53.97 92 ARG A O 1
#

Radius of gyration: 35.37 Å; chains: 1; bounding box: 52×56×90 Å

Sequence (92 aa):
MRLAFFFLINVLAAVGFGYLAHSMGYGAVGTALVVIGVLAVLQLAYVLWLVAVSRLPEEEDAEETAPGSKPLMPPAGRRLSGAESVSGKQIR

Secondary structure (DSSP, 8-state):
-HHHHHHHHHHHHHHHHHHHHHHTT--HHHHHHHHHHHHHHHHHHHHHHHHHHHHS-------------------S----------------

pLDDT: mean 72.67, std 21.35, range [36.69, 95.38]